Protein AF-A0A3A9F2Z8-F1 (afdb_monomer)

Mean predicted aligned error: 7.13 Å

Secondary structure (DSSP, 8-state):
-PPPPP---------SHHHHHHHHHHHHHHHHHHHHHHHHHSS--HHHHHHHHHHHHHHHHHHHHHHHHHHHHT-

Nearest PDB structures (foldseek):
  7xnj-assembly1_D  TM=6.417E-01  e=4.442E+00  Pseudomonas aeruginosa PAO1

pLDDT: mean 89.72, std 10.62, range [52.06, 97.81]

Structure (mmCIF, N/CA/C/O backbone):
data_AF-A0A3A9F2Z8-F1
#
_entry.id   AF-A0A3A9F2Z8-F1
#
loop_
_atom_site.group_PDB
_atom_site.id
_atom_site.type_symbol
_atom_site.label_atom_id
_atom_site.label_alt_id
_atom_site.label_comp_id
_atom_site.label_asym_id
_atom_site.label_entity_id
_atom_site.label_seq_id
_atom_site.pdbx_PDB_ins_code
_atom_site.Cartn_x
_atom_site.Cartn_y
_atom_site.Cartn_z
_atom_site.occupancy
_atom_site.B_iso_or_equiv
_atom_site.auth_seq_id
_atom_site.auth_comp_id
_atom_site.auth_asym_id
_atom_site.auth_atom_id
_atom_site.pdbx_PDB_model_num
ATOM 1 N N . MET A 1 1 ? -11.887 -33.464 -3.315 1.00 60.12 1 MET A N 1
ATOM 2 C CA . MET A 1 1 ? -11.938 -32.554 -2.148 1.00 60.12 1 MET A CA 1
ATOM 3 C C . MET A 1 1 ? -13.365 -32.527 -1.629 1.00 60.12 1 MET A C 1
ATOM 5 O O . MET A 1 1 ? -14.257 -32.318 -2.447 1.00 60.12 1 MET A O 1
ATOM 9 N N . PRO A 1 2 ? -13.615 -32.782 -0.336 1.00 64.44 2 PRO A N 1
ATOM 10 C CA . PRO A 1 2 ? -14.952 -32.603 0.218 1.00 64.44 2 PRO A CA 1
ATOM 11 C C . PRO A 1 2 ? -15.342 -31.121 0.116 1.00 64.44 2 PRO A C 1
ATOM 13 O O . PRO A 1 2 ? -14.488 -30.244 0.258 1.00 64.44 2 PRO A O 1
ATOM 16 N N . LYS A 1 3 ? -16.615 -30.852 -0.208 1.00 64.75 3 LYS A N 1
ATOM 17 C CA . LYS A 1 3 ? -17.160 -29.498 -0.389 1.00 64.75 3 LYS A CA 1
ATOM 18 C C . LYS A 1 3 ? -16.867 -28.667 0.864 1.00 64.75 3 LYS A C 1
ATOM 20 O O . LYS A 1 3 ? -17.233 -29.062 1.968 1.00 64.75 3 LYS A O 1
ATOM 25 N N . SER A 1 4 ? -16.154 -27.560 0.666 1.00 71.38 4 SER A N 1
ATOM 26 C CA . SER A 1 4 ? -15.614 -26.699 1.715 1.00 71.38 4 SER A CA 1
ATOM 27 C C . SER A 1 4 ? -16.725 -26.203 2.635 1.00 71.38 4 SER A C 1
ATOM 29 O O . SER A 1 4 ? -17.633 -25.503 2.180 1.00 71.38 4 SER A O 1
ATOM 31 N N . GLN A 1 5 ? -16.646 -26.531 3.924 1.00 78.19 5 GLN A N 1
ATOM 32 C CA . GLN A 1 5 ? -17.445 -25.834 4.927 1.00 78.19 5 GLN A CA 1
ATOM 33 C C . GLN A 1 5 ? -17.217 -24.313 4.805 1.00 78.19 5 GLN A C 1
ATOM 35 O O . GLN A 1 5 ? -16.094 -23.898 4.499 1.00 78.19 5 GLN A O 1
ATOM 40 N N . PRO A 1 6 ? -18.248 -23.475 5.022 1.00 81.88 6 PRO A N 1
ATOM 41 C CA . PRO A 1 6 ? -18.095 -22.026 4.970 1.00 81.88 6 PRO A CA 1
ATOM 42 C C . PRO A 1 6 ? -17.023 -21.552 5.956 1.00 81.88 6 PRO A C 1
ATOM 44 O O . PRO A 1 6 ? -17.089 -21.852 7.149 1.00 81.88 6 PRO A O 1
ATOM 47 N N . ILE A 1 7 ? -16.042 -20.793 5.467 1.00 85.81 7 ILE A N 1
ATOM 48 C CA . ILE A 1 7 ? -15.025 -20.179 6.322 1.00 85.81 7 ILE A CA 1
ATOM 49 C C . ILE A 1 7 ? -15.662 -18.968 7.005 1.00 85.81 7 ILE A C 1
ATOM 51 O O . ILE A 1 7 ? -16.020 -17.991 6.347 1.00 85.81 7 ILE A O 1
ATOM 55 N N . LYS A 1 8 ? -15.796 -19.017 8.333 1.00 89.50 8 LYS A N 1
ATOM 56 C CA . LYS A 1 8 ? -16.238 -17.866 9.125 1.00 89.50 8 LYS A CA 1
ATOM 57 C C . LYS A 1 8 ? -15.035 -16.979 9.444 1.00 89.50 8 LYS A C 1
ATOM 59 O O . LYS A 1 8 ? -14.220 -17.326 10.292 1.00 89.50 8 LYS A O 1
ATOM 64 N N . LEU A 1 9 ? -14.945 -15.825 8.785 1.00 91.94 9 LEU A N 1
ATOM 65 C CA . LEU A 1 9 ? -13.962 -14.792 9.107 1.00 91.94 9 LEU A CA 1
ATOM 66 C C . LEU A 1 9 ? -14.558 -13.824 10.137 1.00 91.94 9 LEU A C 1
ATOM 68 O O . LEU A 1 9 ? -15.586 -13.200 9.882 1.00 91.94 9 LEU A O 1
ATOM 72 N N . VAL A 1 10 ? -13.915 -13.691 11.296 1.00 91.62 10 VAL A N 1
ATOM 73 C CA . VAL A 1 10 ? -14.252 -12.675 12.302 1.00 91.62 10 VAL A CA 1
ATOM 74 C C . VAL A 1 10 ? -13.081 -11.703 12.385 1.00 91.62 10 VAL A C 1
ATOM 76 O O . VAL A 1 10 ? -11.971 -12.111 12.716 1.00 91.62 10 VAL A O 1
ATOM 79 N N . MET A 1 11 ? -13.316 -10.429 12.065 1.00 90.12 11 MET A N 1
ATOM 80 C CA . MET A 1 11 ? -12.311 -9.371 12.202 1.00 90.12 11 MET A CA 1
ATOM 81 C C . MET A 1 11 ? -12.612 -8.493 13.411 1.00 90.12 11 MET A C 1
ATOM 83 O O . MET A 1 11 ? -13.724 -7.992 13.573 1.00 90.12 11 MET A O 1
ATOM 87 N N . HIS A 1 12 ? -11.592 -8.283 14.239 1.00 90.75 12 HIS A N 1
ATOM 88 C CA . HIS A 1 12 ? -11.633 -7.354 15.358 1.00 90.75 12 HIS A CA 1
ATOM 89 C C . HI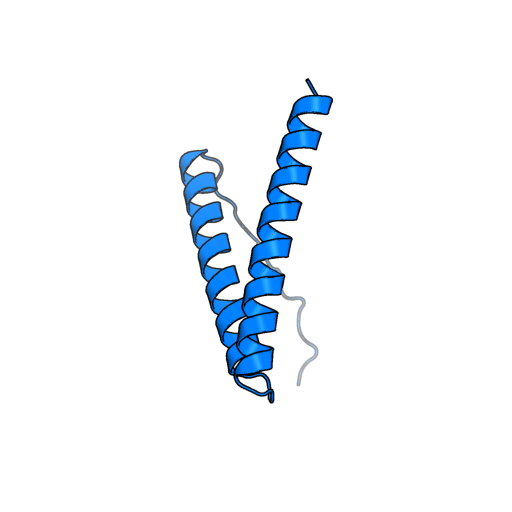S A 1 12 ? -10.771 -6.136 15.039 1.00 90.75 12 HIS A C 1
ATOM 91 O O . HIS A 1 12 ? -9.615 -6.277 14.645 1.00 90.75 12 HIS A O 1
ATOM 97 N N . TYR A 1 13 ? -11.335 -4.948 15.244 1.00 92.69 13 TYR A N 1
ATOM 98 C CA . TYR A 1 13 ? -10.647 -3.679 15.038 1.00 92.69 13 TYR A CA 1
ATOM 99 C C . TYR A 1 13 ? -10.329 -3.009 16.376 1.00 92.69 13 TYR A C 1
ATOM 101 O O . TYR A 1 13 ? -11.101 -3.155 17.334 1.00 92.69 13 TYR A O 1
ATOM 109 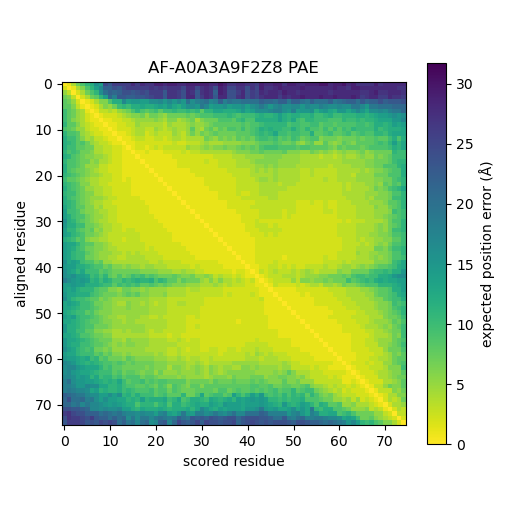N N . PRO A 1 14 ? -9.208 -2.272 16.461 1.00 96.44 14 PRO A N 1
ATOM 110 C CA . PRO A 1 14 ? -8.923 -1.458 17.628 1.00 96.44 14 PRO A CA 1
ATOM 111 C C . PRO A 1 14 ? -10.017 -0.401 17.807 1.00 96.44 14 PRO A C 1
ATOM 113 O O . PRO A 1 14 ? -10.500 0.182 16.843 1.00 96.44 14 PRO A O 1
ATOM 116 N N . LYS A 1 15 ? -10.411 -0.164 19.060 1.00 94.94 15 LYS A N 1
ATOM 117 C CA . LYS A 1 15 ? -11.432 0.836 19.416 1.00 94.94 15 LYS A CA 1
ATOM 118 C C . LYS A 1 15 ? -10.839 2.136 19.959 1.00 94.94 15 LYS A C 1
ATOM 120 O O . LYS A 1 15 ? -11.562 3.107 20.130 1.00 94.94 15 LYS A O 1
ATOM 125 N N . THR A 1 16 ? -9.547 2.137 20.277 1.00 97.25 16 THR A N 1
ATOM 126 C CA . THR A 1 16 ? -8.841 3.305 20.807 1.00 97.25 16 THR A CA 1
ATOM 127 C C . THR A 1 16 ? -8.267 4.137 19.667 1.00 97.25 16 THR A C 1
ATOM 129 O O . THR A 1 16 ? -7.869 3.586 18.640 1.00 97.25 16 THR A O 1
ATOM 132 N N . GLU A 1 17 ? -8.166 5.454 19.856 1.00 95.69 17 GLU A N 1
ATOM 133 C CA . GLU A 1 17 ? -7.552 6.349 18.864 1.00 95.69 17 GLU A CA 1
ATOM 134 C C . GLU A 1 17 ? -6.109 5.948 18.549 1.00 95.69 17 GLU A C 1
ATOM 136 O O . GLU A 1 17 ? -5.731 5.843 17.384 1.00 95.69 17 GLU A O 1
ATOM 141 N N . GLU A 1 18 ? -5.318 5.630 19.577 1.00 96.50 18 GLU A N 1
ATOM 142 C CA . GLU A 1 18 ? -3.940 5.166 19.396 1.00 96.50 18 GLU A CA 1
ATOM 143 C C . GLU A 1 18 ? -3.883 3.848 18.611 1.00 96.50 18 GLU A C 1
ATOM 145 O O . GLU A 1 18 ? -3.052 3.686 17.717 1.00 96.50 18 GLU A O 1
ATOM 150 N N . GLY A 1 19 ? -4.805 2.919 18.878 1.00 96.19 19 GLY A N 1
ATOM 151 C CA . GLY A 1 19 ? -4.893 1.668 18.130 1.00 96.19 19 GLY A CA 1
ATOM 152 C C . GLY A 1 19 ? -5.276 1.896 16.666 1.00 96.19 19 GLY A C 1
ATOM 153 O O . GLY A 1 19 ? -4.692 1.283 15.773 1.00 96.19 19 GLY A O 1
ATOM 154 N N . MET A 1 20 ? -6.199 2.821 16.401 1.00 96.56 20 MET A N 1
ATOM 155 C CA . MET A 1 20 ? -6.560 3.227 15.041 1.00 96.56 20 MET A CA 1
ATOM 156 C C . MET A 1 20 ? -5.398 3.918 14.318 1.00 96.56 20 MET A C 1
ATOM 158 O O . MET A 1 20 ? -5.161 3.651 13.137 1.00 96.56 20 MET A O 1
ATOM 162 N N . ARG A 1 21 ? -4.618 4.748 15.018 1.00 95.88 21 ARG A N 1
ATOM 163 C CA . ARG A 1 21 ? -3.410 5.389 14.481 1.00 95.88 21 ARG A CA 1
ATOM 164 C C . ARG A 1 21 ? -2.351 4.358 14.093 1.00 95.88 21 ARG A C 1
ATOM 166 O O . ARG A 1 21 ? -1.811 4.415 12.988 1.00 95.88 21 ARG A O 1
ATOM 173 N N . GLN A 1 22 ? -2.086 3.386 14.964 1.00 96.88 22 GLN A N 1
ATOM 174 C CA . GLN A 1 22 ? -1.145 2.298 14.684 1.00 96.88 22 GLN A CA 1
ATOM 175 C C . GLN A 1 22 ? -1.613 1.417 13.526 1.00 96.88 22 GLN A C 1
ATOM 177 O O . GLN A 1 22 ? -0.806 1.068 12.663 1.00 96.88 22 GLN A O 1
ATOM 182 N N . LEU A 1 23 ? -2.907 1.085 13.476 1.00 95.69 23 LEU A N 1
ATOM 183 C CA . LEU A 1 23 ? -3.483 0.343 12.357 1.00 95.69 23 LEU A CA 1
ATOM 184 C C . LEU A 1 23 ? -3.273 1.099 11.045 1.00 95.69 23 LEU A C 1
ATOM 186 O O . LEU A 1 23 ? -2.781 0.519 10.082 1.00 95.69 23 LEU A O 1
ATOM 190 N N . SER A 1 24 ? -3.572 2.398 11.030 1.00 94.19 24 SER A N 1
ATOM 191 C CA . SER A 1 24 ? -3.415 3.248 9.845 1.00 94.19 24 SER A CA 1
ATOM 192 C C . SER A 1 24 ? -1.968 3.261 9.343 1.00 94.19 24 SER A C 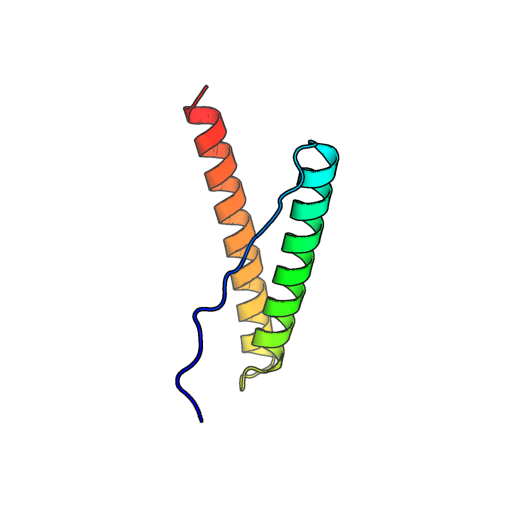1
ATOM 194 O O . SER A 1 24 ? -1.726 3.123 8.145 1.00 94.19 24 SER A O 1
ATOM 196 N N . LEU A 1 25 ? -0.996 3.345 10.257 1.00 96.44 25 LEU A N 1
ATOM 197 C CA . LEU A 1 25 ? 0.428 3.294 9.921 1.00 96.44 25 LEU A CA 1
ATOM 198 C C . LEU A 1 25 ? 0.835 1.939 9.324 1.00 96.44 25 LEU A C 1
ATOM 200 O O . LEU A 1 25 ? 1.530 1.897 8.310 1.00 96.44 25 LEU A O 1
ATOM 204 N N . ARG A 1 26 ? 0.366 0.830 9.907 1.00 96.50 26 ARG A N 1
ATOM 205 C CA . ARG A 1 26 ? 0.655 -0.519 9.393 1.00 96.50 26 ARG A CA 1
ATOM 206 C C . ARG A 1 26 ? 0.016 -0.768 8.032 1.00 96.50 26 ARG A C 1
ATOM 208 O O . ARG A 1 26 ? 0.653 -1.363 7.171 1.00 96.50 26 ARG A O 1
ATOM 215 N N . VAL A 1 27 ? -1.213 -0.295 7.821 1.00 95.69 27 VAL A N 1
ATOM 216 C CA . VAL A 1 27 ? -1.885 -0.386 6.516 1.00 95.69 27 VAL A CA 1
ATOM 217 C C . VAL A 1 27 ? -1.115 0.410 5.467 1.00 95.69 27 VAL A C 1
ATOM 219 O O . VAL A 1 27 ? -0.868 -0.109 4.381 1.00 95.69 27 VAL A O 1
ATOM 222 N N . ALA A 1 28 ? -0.675 1.629 5.792 1.00 95.00 28 ALA A N 1
ATOM 223 C CA . ALA A 1 28 ? 0.133 2.437 4.882 1.00 95.00 28 ALA A CA 1
ATOM 224 C C . ALA A 1 28 ? 1.453 1.740 4.508 1.00 95.00 28 ALA A C 1
ATOM 226 O O . ALA A 1 28 ? 1.831 1.728 3.336 1.00 95.00 28 ALA A O 1
ATOM 227 N N . GLN A 1 29 ? 2.121 1.112 5.480 1.00 97.31 29 GLN A N 1
ATOM 228 C CA . GLN A 1 29 ? 3.338 0.340 5.236 1.00 97.31 29 GLN A CA 1
ATOM 229 C C . GLN A 1 29 ? 3.074 -0.883 4.343 1.00 97.31 29 GLN A C 1
ATOM 231 O O . GLN A 1 29 ? 3.740 -1.043 3.322 1.00 97.31 29 GLN A O 1
ATOM 236 N N . ALA A 1 30 ? 2.074 -1.704 4.676 1.00 97.19 30 ALA A N 1
ATOM 237 C CA . ALA A 1 30 ? 1.718 -2.885 3.890 1.00 97.19 30 ALA A CA 1
ATOM 238 C C . ALA A 1 30 ? 1.329 -2.518 2.447 1.00 97.19 30 ALA A C 1
ATOM 240 O O . ALA A 1 30 ? 1.705 -3.205 1.498 1.00 97.19 30 ALA A O 1
ATOM 241 N N . HIS A 1 31 ? 0.619 -1.401 2.267 1.00 96.06 31 HIS A N 1
ATOM 242 C CA . HIS A 1 31 ? 0.304 -0.871 0.945 1.00 96.06 31 HIS A CA 1
ATOM 243 C C . HIS A 1 31 ? 1.572 -0.482 0.170 1.00 96.06 31 HIS A C 1
ATOM 245 O O . HIS A 1 31 ? 1.717 -0.860 -0.991 1.00 96.06 31 HIS A O 1
ATOM 251 N N . ALA A 1 32 ? 2.515 0.228 0.799 1.00 95.75 32 ALA A N 1
ATOM 252 C CA . ALA A 1 32 ? 3.777 0.600 0.158 1.00 95.75 32 ALA A CA 1
ATOM 253 C C . ALA A 1 32 ? 4.591 -0.633 -0.273 1.00 95.75 32 ALA A C 1
ATOM 255 O O . ALA A 1 32 ? 5.074 -0.688 -1.405 1.00 95.75 32 ALA A O 1
ATOM 256 N N . GLU A 1 33 ? 4.686 -1.647 0.588 1.00 97.81 33 GLU A N 1
ATOM 257 C CA . GLU A 1 33 ? 5.351 -2.918 0.278 1.00 97.81 33 GLU A CA 1
ATOM 258 C C . GLU A 1 33 ? 4.677 -3.637 -0.901 1.00 97.81 33 GLU A C 1
ATOM 260 O O . GLU A 1 33 ? 5.356 -4.072 -1.836 1.00 97.81 33 GLU A O 1
ATOM 265 N N . ALA A 1 34 ? 3.342 -3.694 -0.913 1.00 97.06 34 ALA A N 1
ATOM 266 C CA . ALA A 1 34 ? 2.577 -4.298 -2.000 1.00 97.06 34 ALA A CA 1
ATOM 267 C C . ALA A 1 34 ? 2.788 -3.569 -3.337 1.00 97.06 34 ALA A C 1
ATOM 269 O O . ALA A 1 34 ? 2.983 -4.218 -4.369 1.00 97.06 34 ALA A O 1
ATOM 270 N N . VAL A 1 35 ? 2.803 -2.232 -3.329 1.00 96.56 35 VAL A N 1
ATOM 271 C CA . VAL A 1 35 ? 3.091 -1.412 -4.516 1.00 96.56 35 VAL A CA 1
ATOM 272 C C . VAL A 1 35 ? 4.500 -1.689 -5.034 1.00 96.56 35 VAL A C 1
ATOM 274 O O . VAL A 1 35 ? 4.671 -1.955 -6.226 1.00 96.56 35 VAL A O 1
ATOM 277 N N . ILE A 1 36 ? 5.507 -1.673 -4.155 1.00 96.38 36 ILE A N 1
ATOM 278 C CA . ILE A 1 36 ? 6.902 -1.941 -4.532 1.00 96.38 36 ILE A CA 1
ATOM 279 C C . ILE A 1 36 ? 7.021 -3.336 -5.141 1.00 96.38 36 ILE A C 1
ATOM 281 O O . ILE A 1 36 ? 7.595 -3.479 -6.220 1.00 96.38 36 ILE A O 1
ATOM 285 N N . HIS A 1 37 ? 6.437 -4.350 -4.500 1.00 96.81 37 HIS A N 1
ATOM 286 C CA . HIS A 1 37 ? 6.435 -5.721 -5.002 1.00 96.81 37 HIS A CA 1
ATOM 287 C C . HIS A 1 37 ? 5.737 -5.834 -6.366 1.00 96.81 37 HIS A C 1
ATOM 289 O O . HIS A 1 37 ? 6.223 -6.506 -7.280 1.00 96.81 37 HIS A O 1
ATOM 295 N N . LYS A 1 38 ? 4.602 -5.151 -6.550 1.00 96.00 38 LYS A N 1
ATOM 296 C CA . LYS A 1 38 ? 3.861 -5.170 -7.816 1.00 96.00 38 LYS A CA 1
ATOM 297 C C . LYS A 1 38 ? 4.646 -4.516 -8.955 1.00 96.00 38 LYS A C 1
ATOM 299 O O . LYS A 1 38 ? 4.676 -5.058 -10.056 1.00 96.00 38 LYS A O 1
ATOM 304 N N . ILE A 1 39 ? 5.295 -3.382 -8.696 1.00 95.69 39 ILE A N 1
ATOM 305 C CA . ILE A 1 39 ? 6.094 -2.660 -9.698 1.00 95.69 39 ILE A CA 1
ATOM 306 C C . ILE A 1 39 ? 7.399 -3.405 -10.000 1.00 95.69 39 ILE A C 1
ATOM 308 O O . ILE A 1 39 ? 7.815 -3.490 -11.157 1.00 95.69 39 ILE A O 1
ATOM 312 N N . SER A 1 40 ? 8.053 -3.971 -8.983 1.00 93.94 40 SER A N 1
ATOM 313 C CA . SER A 1 40 ? 9.306 -4.704 -9.169 1.00 93.94 40 SER A CA 1
ATOM 314 C C . SER A 1 40 ? 9.096 -5.978 -9.990 1.00 93.94 40 SER A C 1
ATOM 316 O O . SER A 1 40 ? 9.884 -6.232 -10.904 1.00 93.94 40 SER A O 1
ATOM 318 N N . SER A 1 41 ? 8.001 -6.705 -9.735 1.00 95.56 41 SER A N 1
ATOM 319 C CA . SER A 1 41 ? 7.613 -7.925 -10.458 1.00 95.56 41 SER A CA 1
ATOM 320 C C . SER A 1 41 ? 7.052 -7.678 -11.864 1.00 95.56 41 SER A C 1
ATOM 322 O O . SER A 1 41 ? 6.975 -8.614 -12.663 1.00 95.56 41 SER A O 1
ATOM 324 N N . ALA A 1 42 ? 6.692 -6.438 -12.213 1.00 93.81 42 ALA A N 1
ATOM 325 C CA . ALA A 1 42 ? 6.236 -6.106 -13.556 1.00 93.81 42 ALA A CA 1
ATOM 326 C C . ALA A 1 42 ? 7.362 -6.286 -14.592 1.00 93.81 42 ALA A C 1
ATOM 328 O O . ALA A 1 42 ? 8.503 -5.838 -14.402 1.00 93.81 42 ALA A O 1
ATOM 329 N N . ARG A 1 43 ? 7.029 -6.929 -15.721 1.00 92.56 43 ARG A N 1
ATOM 330 C CA . ARG A 1 43 ? 7.900 -7.004 -16.903 1.00 92.56 43 ARG A CA 1
ATOM 331 C C . ARG A 1 43 ? 7.833 -5.678 -17.656 1.00 92.56 43 ARG A C 1
ATOM 333 O O . ARG A 1 43 ? 7.067 -5.533 -18.599 1.00 92.56 43 ARG A O 1
ATOM 340 N N . SER A 1 44 ? 8.610 -4.713 -17.193 1.00 93.12 44 SER A N 1
ATOM 341 C CA . SER A 1 44 ? 8.700 -3.371 -17.763 1.00 93.12 44 SER A CA 1
ATOM 342 C C . SER A 1 44 ? 10.119 -2.826 -17.614 1.00 93.12 44 SER A C 1
ATOM 344 O O . SER A 1 44 ? 10.906 -3.303 -16.787 1.00 93.12 44 SER A O 1
ATOM 346 N N . SER A 1 45 ? 10.457 -1.825 -18.420 1.00 95.94 45 SER A N 1
ATOM 347 C CA . SER A 1 45 ? 11.742 -1.132 -18.352 1.00 95.94 45 SER A CA 1
ATOM 348 C C . SER A 1 45 ? 11.903 -0.369 -17.032 1.00 95.94 45 SER A C 1
ATOM 350 O O . SER A 1 45 ? 10.931 -0.021 -16.357 1.00 95.94 45 SER A O 1
ATOM 352 N N . VAL A 1 46 ? 13.148 -0.048 -16.669 1.00 95.25 46 VAL A N 1
ATOM 353 C CA . VAL A 1 46 ? 13.443 0.764 -15.474 1.00 95.25 46 VAL A CA 1
ATOM 354 C C . VAL A 1 46 ? 12.740 2.125 -15.545 1.00 95.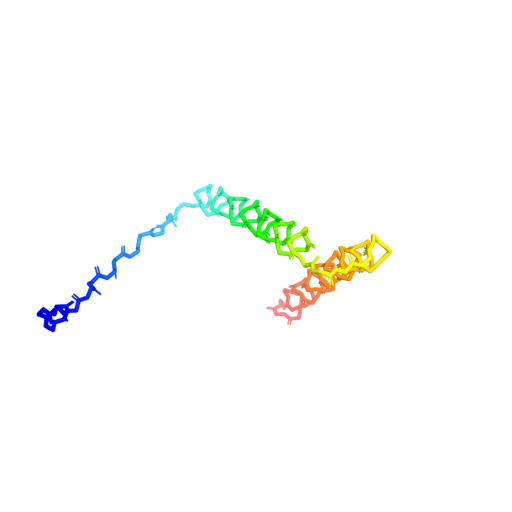25 46 VAL A C 1
ATOM 356 O O . VAL A 1 46 ? 12.182 2.582 -14.551 1.00 95.25 46 VAL A O 1
ATOM 359 N N . LYS A 1 47 ? 12.695 2.741 -16.733 1.00 96.50 47 LYS A N 1
ATOM 360 C CA . LYS A 1 47 ? 12.034 4.034 -16.951 1.00 96.50 47 LYS A CA 1
ATOM 361 C C . LYS A 1 47 ? 10.532 3.962 -16.665 1.00 96.50 47 LYS A C 1
ATOM 363 O O . LYS A 1 47 ? 10.002 4.831 -15.980 1.00 96.50 47 LYS A O 1
ATOM 368 N N . GLU A 1 48 ? 9.862 2.912 -17.132 1.00 96.25 48 GLU A N 1
ATOM 369 C CA . GLU A 1 48 ? 8.439 2.690 -16.847 1.00 96.25 48 GLU A CA 1
ATOM 370 C C . GLU A 1 48 ? 8.196 2.415 -15.362 1.00 96.25 48 GLU A C 1
AT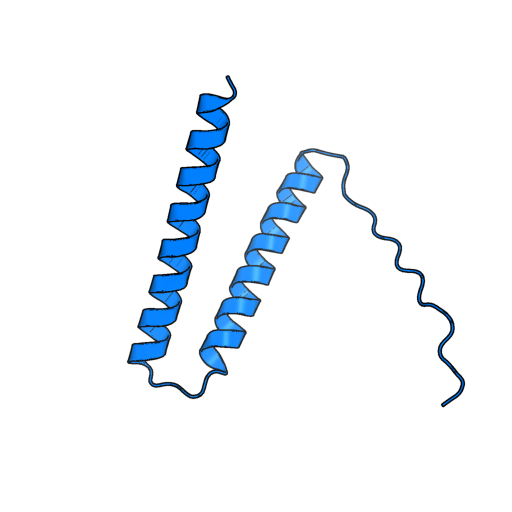OM 372 O O . GLU A 1 48 ? 7.226 2.916 -14.804 1.00 96.25 48 GLU A O 1
ATOM 377 N N . LYS A 1 49 ? 9.091 1.682 -14.685 1.00 95.31 49 LYS A N 1
ATOM 378 C CA . LYS A 1 49 ? 8.989 1.453 -13.232 1.00 95.31 49 LYS A CA 1
ATOM 379 C C . LYS A 1 49 ? 9.078 2.753 -12.436 1.00 95.31 49 LYS A C 1
ATOM 381 O O . LYS A 1 49 ? 8.285 2.955 -11.519 1.00 95.31 49 LYS A O 1
ATOM 386 N N . ILE A 1 50 ? 9.981 3.655 -12.822 1.00 96.56 50 ILE A N 1
ATOM 387 C CA . ILE A 1 50 ? 10.088 4.992 -12.221 1.00 96.56 50 ILE A CA 1
ATOM 388 C C . ILE A 1 50 ? 8.806 5.795 -12.470 1.00 96.56 50 ILE A C 1
ATOM 390 O O . ILE A 1 50 ? 8.250 6.360 -11.528 1.00 96.56 50 ILE A O 1
ATOM 394 N N . ALA A 1 51 ? 8.302 5.803 -13.708 1.00 96.81 51 ALA A N 1
ATOM 395 C CA . ALA A 1 51 ? 7.066 6.504 -14.052 1.00 96.81 51 ALA A CA 1
ATOM 396 C C . ALA A 1 51 ? 5.859 5.965 -13.263 1.00 96.81 51 ALA A C 1
ATOM 398 O O . ALA A 1 51 ? 5.057 6.746 -12.757 1.00 96.81 51 ALA A O 1
ATOM 399 N N . MET A 1 52 ? 5.762 4.643 -13.082 1.00 96.44 52 MET A N 1
ATOM 400 C CA . MET A 1 52 ? 4.721 4.018 -12.261 1.00 96.44 52 MET A CA 1
ATOM 401 C C . MET A 1 52 ? 4.822 4.431 -10.788 1.00 96.44 52 MET A C 1
ATOM 403 O O . MET A 1 52 ? 3.809 4.787 -10.192 1.00 96.44 52 MET A O 1
ATOM 407 N N . MET A 1 53 ? 6.024 4.445 -10.200 1.00 96.06 53 MET A N 1
ATOM 408 C CA . MET A 1 53 ? 6.207 4.914 -8.818 1.00 96.06 53 MET A CA 1
ATOM 409 C C . MET A 1 53 ? 5.810 6.386 -8.653 1.00 96.06 53 MET A C 1
ATOM 411 O O . MET A 1 53 ? 5.149 6.744 -7.678 1.00 96.06 53 MET A O 1
ATOM 415 N N . GLN A 1 54 ? 6.169 7.235 -9.618 1.00 96.56 54 GLN A N 1
ATOM 416 C CA . GLN A 1 54 ? 5.776 8.645 -9.624 1.00 96.56 54 GLN A CA 1
ATOM 417 C C . GLN A 1 54 ? 4.261 8.816 -9.759 1.00 96.56 54 GLN A C 1
ATOM 419 O O . GLN A 1 54 ? 3.678 9.627 -9.041 1.00 96.56 54 GLN A O 1
ATOM 424 N N . ALA A 1 55 ? 3.616 8.036 -10.629 1.00 96.50 55 ALA A N 1
ATOM 425 C CA . ALA A 1 55 ? 2.167 8.054 -10.789 1.00 96.50 55 ALA A CA 1
ATOM 426 C C . ALA A 1 55 ? 1.458 7.691 -9.477 1.00 96.50 55 ALA A C 1
ATOM 428 O O . ALA A 1 55 ? 0.610 8.454 -9.024 1.00 96.50 55 ALA A O 1
ATOM 429 N N . VAL A 1 56 ? 1.875 6.608 -8.809 1.00 95.62 56 VAL A N 1
ATOM 430 C CA . VAL A 1 56 ? 1.316 6.214 -7.502 1.00 95.62 56 VAL A CA 1
ATOM 431 C C . VAL A 1 56 ? 1.503 7.318 -6.457 1.00 95.62 56 VAL A C 1
ATOM 433 O O . VAL A 1 56 ? 0.566 7.650 -5.731 1.00 95.62 56 VAL A O 1
ATOM 436 N N . ALA A 1 57 ? 2.690 7.929 -6.394 1.00 94.44 57 ALA A N 1
ATOM 437 C CA . ALA A 1 57 ? 2.955 9.022 -5.461 1.00 94.44 57 ALA A CA 1
ATOM 438 C C . ALA A 1 57 ? 2.081 10.259 -5.736 1.00 94.44 57 ALA A C 1
ATOM 440 O O . ALA A 1 57 ? 1.640 10.922 -4.795 1.00 94.44 57 ALA A O 1
ATOM 441 N N . ASN A 1 58 ? 1.822 10.575 -7.006 1.00 96.25 58 ASN A N 1
ATOM 442 C CA . ASN A 1 58 ? 0.951 11.682 -7.393 1.00 96.25 58 ASN A CA 1
ATOM 443 C C . ASN A 1 58 ? -0.510 11.392 -7.035 1.00 96.25 58 ASN A C 1
ATOM 445 O O . ASN A 1 58 ? -1.145 12.238 -6.410 1.00 96.25 58 ASN A O 1
ATOM 449 N N . THR A 1 59 ? -1.010 10.189 -7.327 1.00 95.12 59 THR A N 1
ATOM 450 C CA . THR A 1 59 ? -2.365 9.765 -6.944 1.00 95.12 59 THR A CA 1
ATOM 451 C C . THR A 1 59 ? -2.580 9.878 -5.436 1.00 95.12 59 THR A C 1
ATOM 453 O O . THR A 1 59 ? -3.541 10.511 -5.005 1.00 95.12 59 THR A O 1
ATOM 456 N N . ALA A 1 60 ? -1.639 9.386 -4.623 1.00 91.25 60 ALA A N 1
ATOM 457 C CA . ALA A 1 60 ? -1.729 9.481 -3.164 1.00 91.25 60 ALA A CA 1
ATOM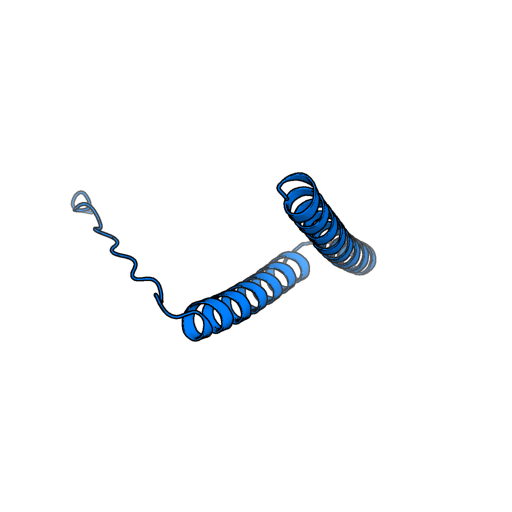 458 C C . ALA A 1 60 ? -1.780 10.938 -2.655 1.00 91.25 60 ALA A C 1
ATOM 460 O O . ALA A 1 60 ? -2.436 11.238 -1.654 1.00 91.25 60 ALA A O 1
ATOM 461 N N . LYS A 1 61 ? -1.100 11.874 -3.334 1.00 91.94 61 LYS A N 1
ATOM 462 C CA . LYS A 1 61 ? -1.181 13.309 -3.010 1.00 91.94 61 LYS A CA 1
ATOM 463 C C . LYS A 1 61 ? -2.546 13.892 -3.362 1.00 91.94 61 LYS A C 1
ATOM 465 O O . LYS A 1 61 ? -3.099 14.625 -2.544 1.00 91.94 61 LYS A O 1
ATOM 470 N N . THR A 1 62 ? -3.077 13.567 -4.538 1.00 92.75 62 THR A N 1
ATOM 471 C CA . THR A 1 62 ? -4.391 14.039 -4.993 1.00 92.75 62 THR A CA 1
ATOM 472 C C . THR A 1 62 ? -5.506 13.538 -4.077 1.00 92.75 62 THR A C 1
ATOM 474 O O . THR A 1 62 ? -6.308 14.335 -3.603 1.00 92.75 62 THR A O 1
ATOM 477 N N . GLU A 1 63 ? -5.514 12.252 -3.724 1.00 89.50 63 GLU A N 1
ATOM 478 C CA . GLU A 1 63 ? -6.506 11.683 -2.798 1.00 89.50 63 GLU A CA 1
ATOM 479 C C . GLU A 1 63 ? -6.464 12.350 -1.418 1.00 89.50 63 GLU A C 1
ATOM 481 O O . GLU A 1 63 ? -7.502 12.620 -0.805 1.00 89.50 63 GLU A O 1
ATOM 486 N N . ARG A 1 64 ? -5.261 12.692 -0.938 1.00 87.44 64 ARG A N 1
ATOM 487 C CA . ARG A 1 64 ? -5.097 13.441 0.310 1.00 87.44 64 ARG A CA 1
ATOM 488 C C . ARG A 1 64 ? -5.680 14.852 0.220 1.00 87.44 64 ARG A C 1
ATOM 490 O O . ARG A 1 64 ? -6.212 15.331 1.216 1.00 87.44 64 ARG A O 1
ATOM 497 N N . GLN A 1 65 ? -5.547 15.529 -0.919 1.00 85.19 65 GLN A N 1
ATOM 498 C CA . GLN A 1 65 ? -6.122 16.864 -1.129 1.00 85.19 65 GLN A CA 1
ATOM 499 C C . GLN A 1 65 ? -7.651 16.801 -1.155 1.00 85.19 65 GLN A C 1
ATOM 501 O O . GLN A 1 65 ? -8.286 17.514 -0.386 1.00 85.19 65 GLN A O 1
ATOM 506 N N . ILE A 1 66 ? -8.222 15.855 -1.905 1.00 85.56 66 ILE A N 1
ATOM 507 C CA . ILE A 1 66 ? -9.676 15.631 -1.964 1.00 85.56 66 ILE A CA 1
ATOM 508 C C . ILE A 1 66 ? -10.243 15.347 -0.566 1.00 85.56 66 ILE A C 1
ATOM 510 O O . ILE A 1 66 ? -11.260 15.910 -0.170 1.00 85.56 66 ILE A O 1
ATOM 514 N N . SER A 1 67 ? -9.559 14.512 0.221 1.00 82.38 67 SER A N 1
ATOM 515 C CA . SER A 1 67 ? -9.993 14.181 1.585 1.00 82.38 67 SER A CA 1
ATOM 516 C C . SER A 1 67 ? -9.987 15.397 2.521 1.00 82.38 67 SER A C 1
ATOM 518 O O . SER A 1 67 ? -10.826 15.491 3.415 1.00 82.38 67 SER A O 1
ATOM 520 N N . LYS A 1 68 ? -9.050 16.337 2.328 1.00 80.12 68 LYS A N 1
ATOM 521 C CA . LYS A 1 68 ? -9.010 17.594 3.088 1.00 80.12 68 LYS A CA 1
ATOM 522 C C . LYS A 1 68 ? -10.159 18.514 2.693 1.00 80.12 68 LYS A C 1
ATOM 524 O O . LYS A 1 68 ? -10.881 18.962 3.576 1.00 80.12 68 LYS A O 1
ATOM 529 N N . GLU A 1 69 ? -10.376 18.711 1.396 1.00 79.12 69 GLU A N 1
ATOM 530 C CA . GLU A 1 69 ? -11.456 19.559 0.877 1.00 79.12 69 GLU A CA 1
ATOM 531 C C . GLU A 1 69 ? -12.835 19.057 1.336 1.00 79.12 69 GLU A C 1
ATOM 533 O O . GLU A 1 69 ? -13.652 19.834 1.822 1.00 79.12 69 GLU A O 1
ATOM 538 N N . GLN A 1 70 ? -13.080 17.742 1.304 1.00 73.19 70 GLN A N 1
ATOM 539 C CA . GLN A 1 70 ? -14.334 17.164 1.810 1.00 73.19 70 GLN A CA 1
ATOM 540 C C . GLN A 1 70 ? -14.526 17.362 3.322 1.00 73.19 70 GLN A C 1
ATOM 542 O O . GLN A 1 70 ? -15.655 17.519 3.784 1.00 73.19 70 GLN A O 1
ATOM 547 N N . SER A 1 71 ? -13.439 17.384 4.098 1.00 72.94 71 SER A N 1
ATOM 548 C CA . SER A 1 71 ? -13.499 17.653 5.540 1.00 72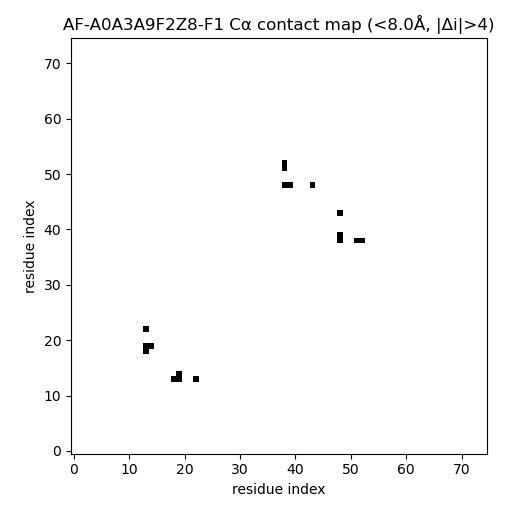.94 71 SER A CA 1
ATOM 549 C C . SER A 1 71 ? -13.747 19.127 5.883 1.00 72.94 71 SER A C 1
ATOM 551 O O . SER A 1 71 ? -14.187 19.423 6.994 1.00 72.94 71 SER A O 1
ATOM 553 N N . GLU A 1 72 ? -13.465 20.035 4.945 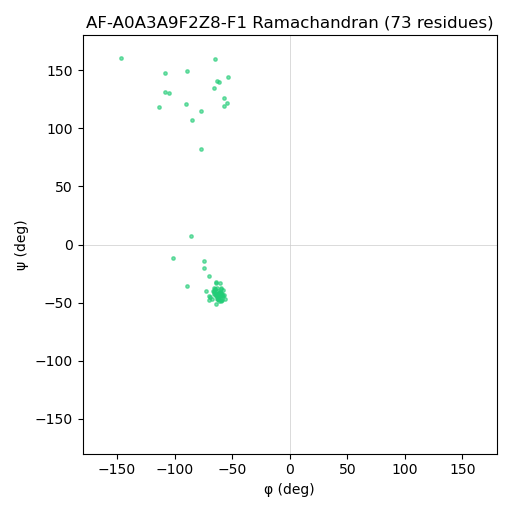1.00 71.62 72 GLU A N 1
ATOM 554 C CA . GLU A 1 72 ? -13.669 21.481 5.074 1.00 71.62 72 GLU A CA 1
ATOM 555 C C . GLU A 1 72 ? -15.069 21.901 4.606 1.00 71.62 72 GLU A C 1
ATOM 557 O O . GLU A 1 72 ? -15.679 22.751 5.240 1.00 71.62 72 GLU A O 1
ATOM 562 N N . ILE A 1 73 ? -15.616 21.263 3.563 1.00 71.25 73 ILE A N 1
ATOM 563 C CA . ILE A 1 73 ? -16.987 21.506 3.065 1.00 71.25 73 ILE A CA 1
ATOM 564 C C . ILE A 1 73 ? -18.057 20.987 4.046 1.00 71.25 73 ILE A C 1
ATOM 566 O O . ILE A 1 73 ? -19.179 21.485 4.067 1.00 71.25 73 ILE A O 1
ATOM 570 N N . GLY A 1 74 ? -17.731 19.970 4.849 1.00 58.22 74 GLY A N 1
ATOM 571 C CA . GLY A 1 74 ? -18.632 19.387 5.849 1.00 58.22 74 GLY A CA 1
ATOM 572 C C . GLY A 1 74 ? -18.643 20.082 7.219 1.00 58.22 74 GLY A C 1
ATOM 573 O O . GLY A 1 74 ? -19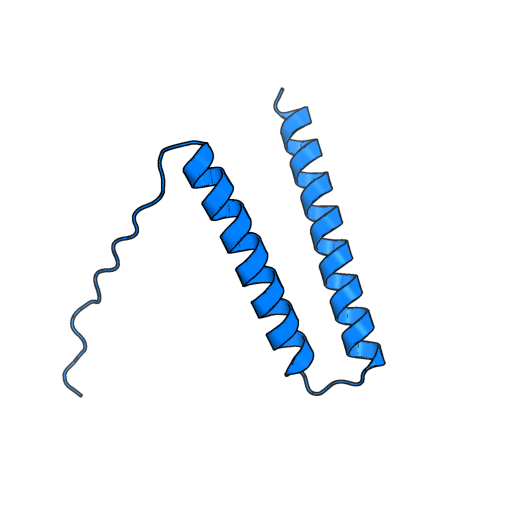.229 19.525 8.148 1.00 58.22 74 GLY A O 1
ATOM 574 N N . ARG A 1 75 ? -17.971 21.232 7.370 1.00 52.06 75 ARG A N 1
ATOM 575 C CA . ARG A 1 75 ? -17.990 22.084 8.575 1.00 52.06 75 ARG A CA 1
ATOM 576 C C . ARG A 1 75 ? -18.759 23.369 8.314 1.00 52.06 75 ARG A C 1
ATOM 578 O O . ARG A 1 75 ? -19.373 23.853 9.288 1.00 52.06 75 ARG A O 1
#

Foldseek 3Di:
DPDDDDDDDDDDADPDPVSVVVVVVVVVVVVVVVQCVVLVPDPDDPVVSVVSVVVVVVVVVVVVVVVVVVVVVVD

Solvent-accessible surface area (backbone atoms only — not comparable to full-atom values): 4630 Å² total; per-residue (Å²): 130,82,84,77,75,85,83,84,85,84,87,87,75,65,87,46,71,68,46,45,52,52,48,52,53,51,51,54,47,53,50,50,53,51,50,50,53,54,52,67,71,44,95,65,54,70,68,56,45,51,51,51,54,51,50,53,55,50,51,57,52,51,53,52,50,53,56,49,53,56,62,58,76,74,107

Radius of gyration: 18.57 Å; Cα contacts (8 Å, |Δi|>4): 9; chains: 1; bounding box: 32×55×39 Å

Sequence (75 aa):
MPKSQPIKLVMHYPKTEEGMRQLSLRVAQAHAEAVIHKISSARSSVKEKIAMMQAVANTAKTERQISKEQSEIGR